Protein AF-A0ABD2QFJ6-F1 (afdb_monomer)

Nearest PDB structures (foldseek):
  8glv-assembly1_Ez  TM=9.233E-01  e=1.049E-02  Chlamydomonas reinhardtii
  4k17-assembly2_B  TM=8.577E-01  e=4.991E-02  Mus musculus
  4z79-assembly1_A  TM=8.338E-01  e=1.020E-01  Homo sapiens
  4k17-assembly1_A  TM=8.382E-01  e=1.507E-01  Mus musculus
  1pgv-assembly1_A  TM=7.318E-01  e=1.608E-01  Caenorhabditis elegans

InterPro domains:
  IPR001611 Leucine-rich repeat [PF13516] (25-44)
  IPR001611 Leucine-rich repeat [PF13516] (53-72)
  IPR026212 Centrosomal protein of 78kDa [PR02062] (8-26)
  IPR026212 Centrosomal protein of 78kDa [PR02062] (46-65)
  IPR032675 Leucine-rich repeat domain superfamily [G3DSA:3.80.10.10] (5-104)

pLDDT: mean 82.99, std 17.37, range [45.53, 98.25]

Solvent-accessible surface area (backbone atoms only — not comparable to full-atom values): 5970 Å² total; per-residue (Å²): 144,70,75,72,64,59,60,55,64,42,59,77,69,84,44,81,72,64,55,85,79,52,95,57,67,43,67,48,78,50,56,67,36,49,88,42,25,42,68,48,47,46,56,50,45,65,59,43,62,80,45,73,45,42,29,32,43,34,40,28,34,15,58,34,33,49,70,33,55,52,48,51,48,25,42,55,66,19,58,56,94,87,57,81,86,46,85,27,38,85,40,61,76,42,77,39,61,56,75,21,88,55,46,130

Structure (mmCIF, N/CA/C/O backbone):
data_AF-A0ABD2QFJ6-F1
#
_entry.id   AF-A0ABD2QFJ6-F1
#
loop_
_atom_site.group_PDB
_atom_site.id
_atom_site.type_symbol
_atom_site.label_atom_id
_atom_site.label_alt_id
_atom_site.label_comp_id
_atom_site.label_asym_id
_atom_site.label_entity_id
_atom_site.label_seq_id
_atom_site.pdbx_PDB_ins_code
_atom_site.Cartn_x
_atom_site.Cartn_y
_atom_site.Cartn_z
_atom_site.occupancy
_atom_site.B_iso_or_equiv
_atom_site.auth_seq_id
_atom_site.auth_comp_id
_atom_site.auth_asym_id
_atom_site.auth_atom_id
_atom_site.pdbx_PDB_model_num
ATOM 1 N N . MET A 1 1 ? 25.363 -7.572 -7.843 1.00 45.53 1 MET A N 1
ATOM 2 C CA . MET A 1 1 ? 25.101 -6.134 -7.619 1.00 45.53 1 MET A CA 1
ATOM 3 C C . MET A 1 1 ? 25.256 -5.412 -8.957 1.00 45.53 1 MET A C 1
ATOM 5 O O . MET A 1 1 ? 26.351 -5.017 -9.314 1.00 45.53 1 MET A O 1
ATOM 9 N N . GLN A 1 2 ? 24.194 -5.384 -9.769 1.00 50.12 2 GLN A N 1
ATOM 10 C CA . GLN A 1 2 ? 24.234 -4.880 -11.158 1.00 50.12 2 GLN A CA 1
ATOM 11 C C . GLN A 1 2 ? 22.892 -4.249 -11.590 1.00 50.12 2 GLN A C 1
ATOM 13 O O . GLN A 1 2 ? 22.624 -4.087 -12.771 1.00 50.12 2 GLN A O 1
ATOM 18 N N . ARG A 1 3 ? 22.009 -3.927 -10.633 1.00 51.75 3 ARG A N 1
ATOM 19 C CA . ARG A 1 3 ? 20.608 -3.552 -10.909 1.00 51.75 3 ARG A CA 1
ATOM 20 C C . ARG A 1 3 ? 20.402 -2.053 -11.122 1.00 51.75 3 ARG A C 1
ATOM 22 O O . ARG A 1 3 ? 19.533 -1.667 -11.889 1.00 51.75 3 ARG A O 1
ATOM 29 N N . HIS A 1 4 ? 21.251 -1.220 -10.521 1.00 48.56 4 HIS A N 1
ATOM 30 C CA . HIS A 1 4 ? 21.259 0.216 -10.801 1.00 48.56 4 HIS A CA 1
ATOM 31 C C . HIS A 1 4 ? 21.791 0.532 -12.202 1.00 48.56 4 HIS A C 1
ATOM 33 O O . HIS A 1 4 ? 21.447 1.576 -12.748 1.00 48.56 4 HIS A O 1
ATOM 39 N N . ASN A 1 5 ? 22.591 -0.367 -12.803 1.00 48.34 5 ASN A N 1
ATOM 40 C CA . ASN A 1 5 ? 23.344 -0.019 -14.002 1.00 48.34 5 ASN A CA 1
ATOM 41 C C . ASN A 1 5 ? 22.544 0.004 -15.318 1.00 48.34 5 ASN A C 1
ATOM 43 O O . ASN A 1 5 ? 22.946 0.650 -16.278 1.00 48.34 5 ASN A O 1
ATOM 47 N N . SER A 1 6 ? 21.403 -0.675 -15.382 1.00 52.31 6 SER A N 1
ATOM 48 C CA . SER A 1 6 ? 20.568 -0.681 -16.589 1.00 52.31 6 SER A CA 1
ATOM 49 C C . SER A 1 6 ? 19.621 0.520 -16.651 1.00 52.31 6 SER A C 1
ATOM 51 O O . SER A 1 6 ? 19.373 1.050 -17.727 1.00 52.31 6 SER A O 1
ATOM 53 N N . ALA A 1 7 ? 19.139 1.003 -15.501 1.00 51.91 7 ALA A N 1
ATOM 54 C CA . ALA A 1 7 ? 18.199 2.123 -15.445 1.00 51.91 7 ALA A CA 1
ATOM 55 C C . ALA A 1 7 ? 18.838 3.479 -15.815 1.00 51.91 7 ALA A C 1
ATOM 57 O O . ALA A 1 7 ? 18.166 4.340 -16.389 1.00 51.91 7 ALA A O 1
ATOM 58 N N . TRP A 1 8 ? 20.136 3.684 -15.538 1.00 54.44 8 TRP A N 1
ATOM 59 C CA . TRP A 1 8 ? 20.819 4.931 -15.922 1.00 54.44 8 TRP A CA 1
ATOM 60 C C . TRP A 1 8 ? 21.103 5.017 -17.423 1.00 54.44 8 TRP A C 1
ATOM 62 O O . TRP A 1 8 ? 21.035 6.109 -17.986 1.00 54.44 8 TRP A O 1
ATOM 72 N N . ALA A 1 9 ? 21.366 3.885 -18.086 1.00 53.03 9 ALA A N 1
ATOM 73 C CA . ALA A 1 9 ? 21.627 3.856 -19.524 1.00 53.03 9 ALA A CA 1
ATOM 74 C C . ALA A 1 9 ? 20.390 4.273 -20.345 1.00 53.03 9 ALA A C 1
ATOM 76 O O . ALA A 1 9 ? 20.524 4.982 -21.345 1.00 53.03 9 ALA A O 1
ATOM 77 N N . ASP A 1 10 ? 19.189 3.907 -19.888 1.00 52.38 10 ASP A N 1
ATOM 78 C CA . ASP A 1 10 ? 17.929 4.275 -20.546 1.00 52.38 10 ASP A CA 1
ATOM 79 C C . ASP A 1 10 ? 17.501 5.730 -20.271 1.00 52.38 10 ASP A C 1
ATOM 81 O O . ASP A 1 10 ? 16.876 6.365 -21.124 1.00 52.38 10 ASP A O 1
ATOM 85 N N . SER A 1 11 ? 17.906 6.303 -19.131 1.00 54.94 11 SER A N 1
ATOM 86 C CA . SER A 1 11 ? 17.564 7.681 -18.736 1.00 54.94 11 SER A CA 1
ATOM 87 C C . SER A 1 11 ? 18.330 8.759 -19.529 1.00 54.94 11 SER A C 1
ATOM 89 O O . SER A 1 11 ? 17.862 9.888 -19.653 1.00 54.94 11 SER A O 1
ATOM 91 N N . LEU A 1 12 ? 19.484 8.419 -20.123 1.00 52.28 12 LEU A N 1
ATOM 92 C CA . LEU A 1 12 ? 20.346 9.344 -20.883 1.00 52.28 12 LEU A CA 1
ATOM 93 C C . LEU A 1 12 ? 19.843 9.672 -22.304 1.00 52.28 12 LEU A C 1
ATOM 95 O O . LEU A 1 12 ? 20.430 10.517 -22.976 1.00 52.28 12 LEU A O 1
ATOM 99 N N . ARG A 1 13 ? 18.776 9.020 -22.794 1.00 57.16 13 ARG A N 1
ATOM 100 C CA . ARG A 1 13 ? 18.298 9.152 -24.191 1.00 57.16 13 ARG A CA 1
ATOM 101 C C . ARG A 1 13 ? 16.902 9.759 -24.349 1.00 57.16 13 ARG A C 1
ATOM 103 O O . ARG A 1 13 ? 16.286 9.554 -25.393 1.00 57.16 13 ARG A O 1
ATOM 110 N N . TYR A 1 14 ? 16.382 10.467 -23.345 1.00 50.59 14 TYR A N 1
ATOM 111 C CA . TYR A 1 14 ? 15.008 11.006 -23.366 1.00 50.59 14 TYR A CA 1
ATOM 112 C C . TYR A 1 14 ? 13.923 9.944 -23.644 1.00 50.59 14 TYR A C 1
ATOM 114 O O . TYR A 1 14 ? 12.817 10.271 -24.074 1.00 50.59 14 TYR A O 1
ATOM 122 N N . ARG A 1 15 ? 14.214 8.657 -23.417 1.00 54.47 15 ARG A N 1
ATOM 123 C CA . ARG A 1 15 ? 13.223 7.586 -23.545 1.00 54.47 15 ARG A CA 1
ATOM 124 C C . ARG A 1 15 ? 12.575 7.377 -22.188 1.00 54.47 15 ARG A C 1
ATOM 126 O O . ARG A 1 15 ? 13.267 7.306 -21.177 1.00 54.47 15 ARG A O 1
ATOM 133 N N . LYS A 1 16 ? 11.244 7.261 -22.165 1.00 55.53 16 LYS A N 1
ATOM 134 C CA . LYS A 1 16 ? 10.558 6.714 -2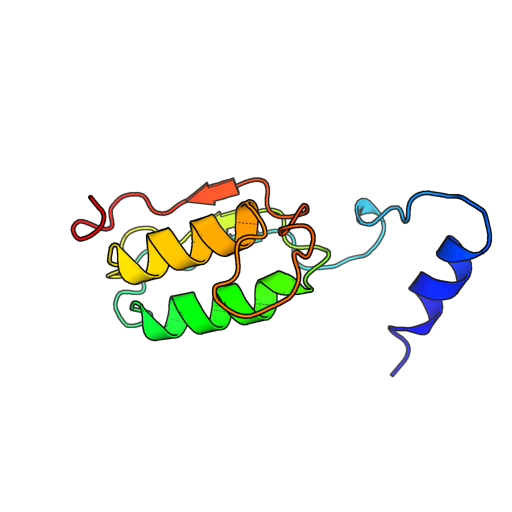0.991 1.00 55.53 16 LYS A CA 1
ATOM 135 C C . LY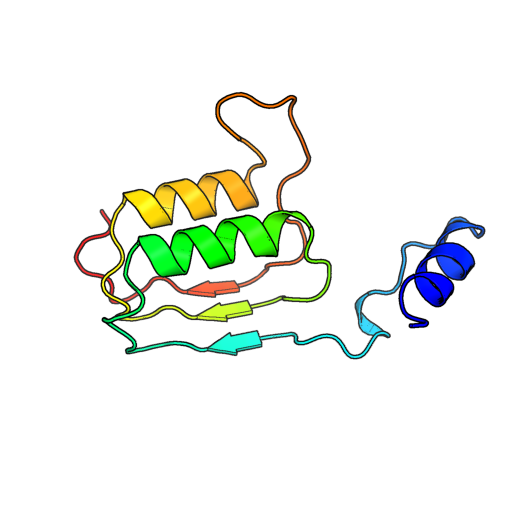S A 1 16 ? 11.153 5.324 -20.736 1.00 55.53 16 LYS A C 1
ATOM 137 O O . LYS A 1 16 ? 11.152 4.531 -21.680 1.00 55.53 16 LYS A O 1
ATOM 142 N N . PRO A 1 17 ? 11.675 5.028 -19.534 1.00 54.84 17 PRO A N 1
ATOM 143 C CA . PRO A 1 17 ? 12.155 3.690 -19.231 1.00 54.84 17 PRO A CA 1
ATOM 144 C C . PRO A 1 17 ? 11.025 2.693 -19.504 1.00 54.84 17 PRO A C 1
ATOM 146 O O . PRO A 1 17 ? 9.922 2.823 -18.971 1.00 54.84 17 PRO A O 1
ATOM 149 N N . GLU A 1 18 ? 11.279 1.724 -20.385 1.00 57.34 18 GLU A N 1
ATOM 150 C CA . GLU A 1 18 ? 10.340 0.645 -20.693 1.00 57.34 18 GLU A CA 1
ATOM 151 C C . GLU A 1 18 ? 10.359 -0.345 -19.523 1.00 57.34 18 GLU A C 1
ATOM 153 O O . GLU A 1 18 ? 11.001 -1.395 -19.565 1.00 57.34 18 GLU A O 1
ATOM 158 N N . LEU A 1 19 ? 9.660 0.007 -18.440 1.00 60.34 19 LEU A N 1
ATOM 159 C CA . LEU A 1 19 ? 9.540 -0.815 -17.228 1.00 60.34 19 LEU A CA 1
ATOM 160 C C . LEU A 1 19 ? 8.970 -2.213 -17.533 1.00 60.34 19 LEU A C 1
ATOM 162 O O . LEU A 1 19 ? 9.242 -3.174 -16.814 1.00 60.34 19 LEU A O 1
ATOM 166 N N . ASP A 1 20 ? 8.251 -2.353 -18.650 1.00 59.19 20 ASP A N 1
ATOM 167 C CA . ASP A 1 20 ? 7.711 -3.627 -19.115 1.00 59.19 20 ASP A CA 1
ATOM 168 C C . ASP A 1 20 ? 8.767 -4.581 -19.691 1.00 59.19 20 ASP A C 1
ATOM 170 O O . ASP A 1 20 ? 8.547 -5.792 -19.675 1.00 59.19 20 ASP A O 1
ATOM 174 N N . ARG A 1 21 ? 9.941 -4.087 -20.110 1.00 58.38 21 ARG A N 1
ATOM 175 C CA . ARG A 1 21 ? 11.047 -4.932 -20.598 1.00 58.38 21 ARG A CA 1
ATOM 176 C C . ARG A 1 21 ? 11.882 -5.573 -19.493 1.00 58.38 21 ARG A C 1
ATOM 178 O O . ARG A 1 21 ? 12.641 -6.498 -19.771 1.00 58.38 21 ARG A O 1
ATOM 185 N N . SER A 1 22 ? 11.767 -5.108 -18.249 1.00 59.88 22 SER A N 1
ATOM 186 C CA . SER A 1 22 ? 12.527 -5.650 -17.116 1.00 59.88 22 SER A CA 1
ATOM 187 C C . SER A 1 22 ? 11.696 -6.662 -16.313 1.00 59.88 22 SER A C 1
ATOM 189 O O . SER A 1 22 ? 10.538 -6.420 -15.973 1.00 59.88 22 SER A O 1
ATOM 191 N N . GLY A 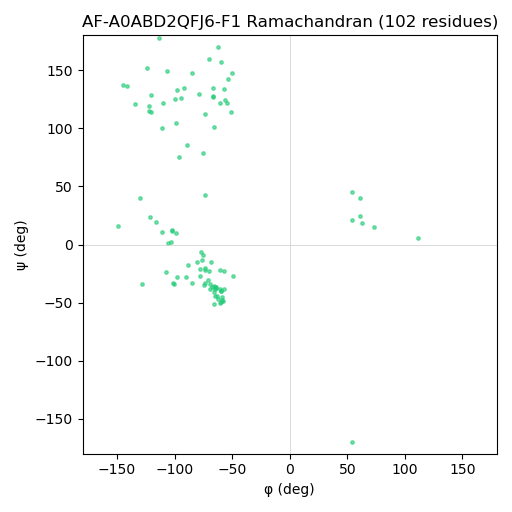1 23 ? 12.284 -7.823 -16.001 1.00 65.94 23 GLY A N 1
ATOM 192 C CA . GLY A 1 23 ? 11.637 -8.985 -15.365 1.00 65.94 23 GLY A CA 1
ATOM 193 C C . GLY A 1 23 ? 11.306 -8.849 -13.869 1.00 65.94 23 GLY A C 1
ATOM 194 O O . GLY A 1 23 ? 11.573 -9.769 -13.103 1.00 65.94 23 GLY A O 1
ATOM 195 N N . GLY A 1 24 ? 10.779 -7.704 -13.428 1.00 73.06 24 GLY A N 1
ATOM 196 C CA . GLY A 1 24 ? 10.251 -7.518 -12.070 1.00 73.06 24 GLY A CA 1
ATOM 197 C C . GLY A 1 24 ? 8.940 -8.275 -11.803 1.00 73.06 24 GLY A C 1
ATOM 198 O O . GLY A 1 24 ? 8.204 -8.628 -12.728 1.00 73.06 24 GLY A O 1
ATOM 199 N N . LEU A 1 25 ? 8.616 -8.501 -10.530 1.00 87.31 25 LEU A N 1
ATOM 200 C CA . LEU A 1 25 ? 7.354 -9.128 -10.139 1.00 87.31 25 LEU A CA 1
ATOM 201 C C . LEU A 1 25 ? 6.180 -8.199 -10.488 1.00 87.31 25 LEU A C 1
ATOM 203 O O . LEU A 1 25 ? 6.195 -7.026 -10.137 1.00 87.31 25 LEU A O 1
ATOM 207 N N . ARG A 1 26 ? 5.174 -8.708 -11.210 1.00 91.12 26 ARG A N 1
ATOM 208 C CA . ARG A 1 26 ? 4.037 -7.898 -11.694 1.00 91.12 26 ARG A CA 1
ATOM 209 C C . ARG A 1 26 ? 2.795 -8.006 -10.821 1.00 91.12 26 ARG A C 1
ATOM 211 O O . ARG A 1 26 ? 1.993 -7.077 -10.792 1.00 91.12 26 ARG A O 1
ATOM 218 N N . ARG A 1 27 ? 2.625 -9.132 -10.130 1.00 95.00 27 ARG A N 1
ATOM 219 C CA . ARG A 1 27 ? 1.462 -9.401 -9.288 1.00 95.00 27 ARG A CA 1
ATOM 220 C C . ARG A 1 27 ? 1.873 -10.131 -8.023 1.00 95.00 27 ARG A C 1
ATOM 222 O O . ARG A 1 27 ? 2.643 -11.086 -8.091 1.00 95.00 27 ARG A O 1
ATOM 229 N N . ILE A 1 28 ? 1.311 -9.699 -6.904 1.00 96.19 28 ILE A N 1
ATOM 230 C CA . ILE A 1 28 ? 1.383 -10.384 -5.618 1.00 96.19 28 ILE A CA 1
ATOM 231 C C . ILE A 1 28 ? -0.050 -10.693 -5.185 1.00 96.19 28 ILE A C 1
ATOM 233 O O . ILE A 1 28 ? -0.897 -9.803 -5.152 1.00 96.19 28 ILE A O 1
ATOM 237 N N . THR A 1 29 ? -0.314 -11.949 -4.837 1.00 97.69 29 THR A N 1
ATOM 238 C CA . THR A 1 29 ? -1.604 -12.387 -4.297 1.00 97.69 29 THR A CA 1
ATOM 239 C C . THR A 1 29 ? -1.364 -12.973 -2.914 1.00 97.69 29 THR A C 1
ATOM 241 O O . THR A 1 29 ? -0.712 -14.006 -2.785 1.00 97.69 29 THR A O 1
ATOM 244 N N . LEU A 1 30 ? -1.894 -12.315 -1.883 1.00 97.44 30 LEU A N 1
ATOM 245 C CA . LEU A 1 30 ? -1.791 -12.742 -0.484 1.00 97.44 30 LEU A CA 1
ATOM 246 C C . LEU A 1 30 ? -3.175 -12.948 0.140 1.00 97.44 30 LEU A C 1
ATOM 248 O O . LEU A 1 30 ? -3.306 -12.889 1.358 1.00 97.44 30 LEU A O 1
ATOM 252 N N . ASN A 1 31 ? -4.199 -13.203 -0.675 1.00 97.69 31 ASN A N 1
ATOM 253 C CA . ASN A 1 31 ? -5.563 -13.443 -0.211 1.00 97.69 31 ASN A CA 1
ATOM 254 C C . ASN A 1 31 ? -5.625 -14.497 0.909 1.00 97.69 31 ASN A C 1
ATOM 256 O O . ASN A 1 31 ? -4.867 -15.465 0.916 1.00 97.69 31 ASN A O 1
ATOM 260 N N . HIS A 1 32 ? -6.586 -14.333 1.816 1.00 97.25 32 HIS A N 1
ATOM 261 C CA . HIS A 1 32 ? -6.853 -15.213 2.954 1.00 97.25 32 HIS A CA 1
ATOM 262 C C . HIS A 1 32 ? -5.711 -15.311 3.980 1.00 97.25 32 HIS A C 1
ATOM 264 O O . HIS A 1 32 ? -5.716 -16.209 4.822 1.00 97.25 32 HIS A O 1
ATOM 270 N N . ASN A 1 33 ? -4.778 -14.354 3.989 1.00 96.81 33 ASN A N 1
ATOM 271 C CA . ASN A 1 33 ? -3.731 -14.265 5.005 1.00 96.81 33 ASN A CA 1
ATOM 272 C C . ASN A 1 33 ? -4.120 -13.296 6.125 1.00 96.81 33 ASN A C 1
ATOM 274 O O . ASN A 1 33 ? -3.581 -12.201 6.235 1.00 96.81 33 ASN A O 1
ATOM 278 N N . ARG A 1 34 ? -5.029 -13.721 7.009 1.00 93.56 34 ARG A N 1
ATOM 279 C CA . ARG A 1 34 ? -5.515 -12.891 8.134 1.00 93.56 34 ARG A CA 1
ATOM 280 C C . ARG A 1 34 ? -4.432 -12.455 9.127 1.00 93.56 34 ARG A C 1
ATOM 282 O O . ARG A 1 34 ? -4.614 -11.479 9.831 1.00 93.56 34 ARG A O 1
ATOM 289 N N . LYS A 1 35 ? -3.299 -13.164 9.190 1.00 95.50 35 LYS A N 1
ATOM 290 C CA . LYS A 1 35 ? -2.158 -12.774 10.040 1.00 95.50 35 LYS A CA 1
ATOM 291 C C . LYS A 1 35 ? -1.354 -11.594 9.482 1.00 95.50 35 LYS A C 1
ATOM 293 O O . LYS A 1 35 ? -0.466 -11.117 10.176 1.00 95.50 35 LYS A O 1
ATOM 298 N N . LEU A 1 36 ? -1.621 -11.172 8.243 1.00 95.75 36 LEU A N 1
ATOM 299 C CA . LEU A 1 36 ? -0.979 -10.007 7.640 1.00 95.75 36 LEU A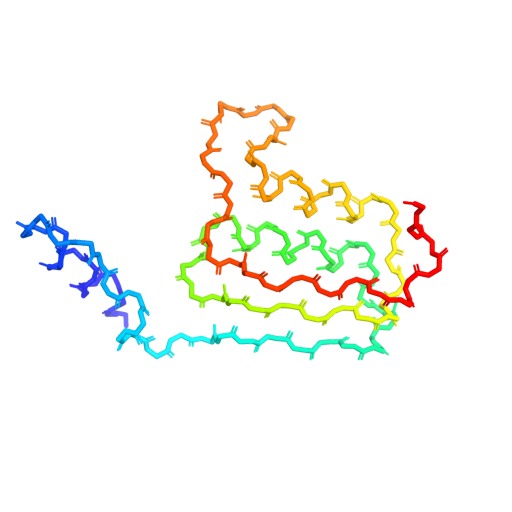 CA 1
ATOM 300 C C . LEU A 1 36 ? -1.391 -8.739 8.395 1.00 95.75 36 LEU A C 1
ATOM 302 O O . LEU A 1 36 ? -0.515 -8.005 8.852 1.00 95.75 36 LEU A O 1
ATOM 306 N N . GLY A 1 37 ? -2.706 -8.546 8.575 1.00 96.12 37 GLY A N 1
ATOM 307 C CA . GLY A 1 37 ? -3.282 -7.428 9.318 1.00 96.12 37 GLY A CA 1
ATOM 308 C C . GLY A 1 37 ? -2.809 -6.060 8.823 1.00 96.12 37 GLY A C 1
ATOM 309 O O . GLY A 1 37 ? -2.139 -5.930 7.795 1.00 96.12 37 GLY A O 1
ATOM 310 N N . ASP A 1 38 ? -3.132 -5.015 9.579 1.00 97.44 38 ASP A N 1
ATOM 311 C CA . ASP A 1 38 ? -2.774 -3.661 9.156 1.00 97.44 38 ASP A CA 1
ATOM 312 C C . ASP A 1 38 ? -1.262 -3.433 9.102 1.00 97.44 38 ASP A C 1
ATOM 314 O O . ASP A 1 38 ? -0.773 -2.777 8.187 1.00 97.44 38 ASP A O 1
ATOM 318 N N . GLU A 1 39 ? -0.513 -3.999 10.051 1.00 96.94 39 GLU A N 1
ATOM 319 C CA . GLU A 1 39 ? 0.939 -3.821 10.132 1.00 96.94 39 GLU A CA 1
ATOM 320 C C . GLU A 1 39 ? 1.642 -4.381 8.891 1.00 96.94 39 GLU A C 1
ATOM 322 O O . GLU A 1 39 ? 2.447 -3.690 8.269 1.00 96.94 39 GLU A O 1
ATOM 327 N N . GLY A 1 40 ? 1.288 -5.594 8.454 1.00 96.44 40 GLY A N 1
ATOM 328 C CA . GLY A 1 40 ? 1.847 -6.165 7.230 1.00 96.44 40 GLY A CA 1
ATOM 329 C C . GLY A 1 40 ? 1.469 -5.362 5.983 1.00 96.44 40 GLY A C 1
ATOM 330 O O . GLY A 1 40 ? 2.296 -5.189 5.089 1.00 96.44 40 GLY A O 1
ATOM 331 N N . ALA A 1 41 ? 0.250 -4.820 5.929 1.00 96.94 41 ALA A N 1
ATOM 332 C CA . ALA A 1 41 ? -0.164 -3.948 4.835 1.00 96.94 41 ALA A CA 1
ATOM 333 C C . ALA A 1 41 ? 0.590 -2.609 4.824 1.00 96.94 41 ALA A C 1
ATOM 335 O O . ALA A 1 41 ? 0.935 -2.130 3.749 1.00 96.94 41 ALA A O 1
ATOM 336 N N . LEU A 1 42 ? 0.896 -2.027 5.985 1.00 96.50 42 LEU A N 1
ATOM 337 C CA . LEU A 1 42 ? 1.696 -0.802 6.079 1.00 96.50 42 LEU A CA 1
ATOM 338 C C . LEU A 1 42 ? 3.133 -1.023 5.598 1.00 96.50 42 LEU A C 1
ATOM 340 O O . LEU A 1 42 ? 3.637 -0.217 4.822 1.00 96.50 42 LEU A O 1
ATOM 344 N N . PHE A 1 43 ? 3.748 -2.158 5.940 1.00 96.00 43 PHE A N 1
ATOM 345 C CA . PHE A 1 43 ? 5.046 -2.531 5.368 1.00 96.00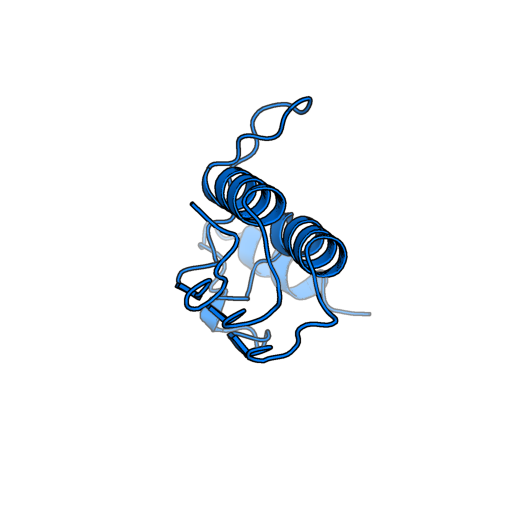 43 PHE A CA 1
ATOM 346 C C . PHE A 1 43 ? 4.999 -2.652 3.841 1.00 96.00 43 PHE A C 1
ATOM 348 O O . PHE A 1 43 ? 5.931 -2.228 3.160 1.00 96.00 43 PHE A O 1
ATOM 355 N N . LEU A 1 44 ? 3.922 -3.221 3.285 1.00 95.94 44 LEU A N 1
ATOM 356 C CA . LEU A 1 44 ? 3.741 -3.268 1.832 1.00 95.94 44 LEU A CA 1
ATOM 357 C C . LEU A 1 44 ? 3.621 -1.860 1.246 1.00 95.94 44 LEU A C 1
ATOM 359 O O . LEU A 1 44 ? 4.249 -1.580 0.232 1.00 95.94 44 LEU A O 1
ATOM 363 N N . VAL A 1 45 ? 2.851 -0.977 1.880 1.00 94.88 45 VAL A N 1
ATOM 364 C CA . VAL A 1 45 ? 2.697 0.416 1.447 1.00 94.88 45 VAL A CA 1
ATOM 365 C C . VAL A 1 45 ? 4.049 1.132 1.393 1.00 94.88 45 VAL A C 1
ATOM 367 O O . VAL A 1 45 ? 4.373 1.705 0.354 1.00 94.88 45 VAL A O 1
ATOM 370 N N . ASP A 1 46 ? 4.861 1.032 2.446 1.00 92.50 46 ASP A N 1
ATOM 371 C CA . ASP A 1 46 ? 6.187 1.659 2.497 1.00 92.50 46 ASP A CA 1
ATOM 372 C C . ASP A 1 46 ? 7.110 1.146 1.380 1.00 92.50 46 ASP A C 1
ATOM 374 O O . ASP A 1 46 ? 7.814 1.925 0.739 1.00 92.50 46 ASP A O 1
ATOM 378 N N . MET A 1 47 ? 7.074 -0.159 1.087 1.00 90.94 47 MET A N 1
ATOM 379 C CA . MET A 1 47 ? 7.865 -0.756 0.001 1.00 90.94 47 MET A CA 1
ATOM 380 C C . MET A 1 47 ? 7.386 -0.323 -1.387 1.00 90.94 47 MET A C 1
ATOM 382 O O . MET A 1 47 ? 8.188 -0.188 -2.311 1.00 90.94 47 MET A O 1
ATOM 386 N N . LEU A 1 48 ? 6.079 -0.113 -1.551 1.00 92.69 48 LEU A N 1
ATOM 387 C CA . LEU A 1 48 ? 5.490 0.265 -2.831 1.00 92.69 48 LEU A CA 1
ATOM 388 C C . LEU A 1 48 ? 5.731 1.728 -3.190 1.00 92.69 48 LEU A C 1
ATOM 390 O O . LEU A 1 48 ? 5.525 2.096 -4.343 1.00 92.69 48 LEU A O 1
ATOM 394 N N . TRP A 1 49 ? 6.183 2.562 -2.257 1.00 88.94 49 TRP A N 1
ATOM 395 C CA . TRP A 1 49 ? 6.411 3.980 -2.531 1.00 88.94 49 TRP A CA 1
ATOM 396 C C . TRP A 1 49 ? 7.447 4.216 -3.636 1.00 88.94 49 TRP A C 1
ATOM 398 O O . TRP A 1 49 ? 7.259 5.083 -4.487 1.00 88.94 49 TRP A O 1
ATOM 408 N N . ASP A 1 50 ? 8.505 3.402 -3.657 1.00 84.56 50 ASP A N 1
ATOM 409 C CA . ASP A 1 50 ? 9.586 3.479 -4.643 1.00 84.56 50 ASP A CA 1
ATOM 410 C C . ASP A 1 50 ? 9.586 2.272 -5.618 1.00 84.56 50 ASP A C 1
ATOM 412 O O . ASP A 1 50 ? 10.532 2.090 -6.390 1.00 84.56 50 ASP A O 1
ATOM 416 N N . ASP A 1 51 ? 8.532 1.439 -5.619 1.00 88.12 51 ASP A N 1
ATOM 417 C CA . ASP A 1 51 ? 8.432 0.283 -6.519 1.00 88.12 51 ASP A CA 1
ATOM 418 C C . ASP A 1 51 ? 8.017 0.678 -7.948 1.00 88.12 51 ASP A C 1
ATOM 420 O O . ASP A 1 51 ? 7.015 1.356 -8.196 1.00 88.12 51 ASP A O 1
ATOM 424 N N . LEU A 1 52 ? 8.789 0.189 -8.921 1.00 85.94 52 LEU A N 1
ATOM 425 C CA . LEU A 1 52 ? 8.633 0.535 -10.332 1.00 85.94 52 LEU A CA 1
ATOM 426 C C . LEU A 1 52 ? 8.009 -0.584 -11.185 1.00 85.94 52 LEU A C 1
ATOM 428 O O . LEU A 1 52 ? 7.859 -0.409 -12.397 1.00 85.94 52 LEU A O 1
ATOM 432 N N . TRP A 1 53 ? 7.649 -1.734 -10.607 1.00 87.06 53 TRP A N 1
ATOM 433 C CA . TRP A 1 53 ? 7.334 -2.935 -11.396 1.00 87.06 53 TRP A CA 1
ATOM 434 C C . TRP A 1 53 ? 6.001 -3.592 -11.059 1.00 87.06 53 TRP A C 1
ATOM 436 O O . TRP A 1 53 ? 5.360 -4.127 -11.970 1.00 87.06 53 TRP A O 1
ATOM 446 N N . LEU A 1 54 ? 5.569 -3.565 -9.802 1.00 92.62 54 LEU A N 1
ATOM 447 C CA . LEU A 1 54 ? 4.338 -4.200 -9.373 1.00 92.62 54 LEU A CA 1
ATOM 448 C C . LEU A 1 54 ? 3.141 -3.484 -9.996 1.00 92.62 54 LEU A C 1
ATOM 450 O O . LEU A 1 54 ? 2.984 -2.272 -9.901 1.00 92.62 54 LEU A O 1
ATOM 454 N N . LYS A 1 55 ? 2.281 -4.263 -10.650 1.00 93.25 55 LYS A N 1
ATOM 455 C CA . LYS A 1 55 ? 1.063 -3.780 -11.307 1.00 93.25 55 LYS A CA 1
ATOM 456 C C . LYS A 1 55 ? -0.192 -4.176 -10.552 1.00 93.25 55 LYS A C 1
ATOM 458 O O . LYS A 1 55 ? -1.223 -3.532 -10.724 1.00 93.25 55 LYS A O 1
ATOM 463 N N . ALA A 1 56 ? -0.129 -5.236 -9.751 1.00 96.50 56 ALA A N 1
ATOM 464 C CA . ALA A 1 56 ? -1.284 -5.755 -9.046 1.00 96.50 56 ALA A CA 1
ATOM 465 C C . ALA A 1 56 ? -0.953 -6.312 -7.658 1.00 96.50 56 ALA A C 1
ATOM 467 O O . ALA A 1 56 ? 0.007 -7.069 -7.497 1.00 96.50 56 ALA A O 1
ATOM 468 N N . LEU A 1 57 ? -1.804 -5.997 -6.687 1.00 97.88 57 LEU A N 1
ATOM 469 C CA . LEU A 1 57 ? -1.737 -6.507 -5.324 1.00 97.88 57 LEU A CA 1
ATOM 470 C C . LEU A 1 57 ? -3.127 -6.954 -4.860 1.00 97.88 57 LEU A C 1
ATOM 472 O O . LEU A 1 57 ? -4.053 -6.144 -4.803 1.00 97.88 57 LEU A O 1
ATOM 476 N N . ASP A 1 58 ? -3.259 -8.231 -4.500 1.00 98.25 58 ASP A N 1
ATOM 477 C CA . ASP A 1 58 ? -4.500 -8.786 -3.953 1.00 98.25 58 ASP A CA 1
ATOM 478 C C . ASP A 1 58 ? -4.350 -9.128 -2.471 1.00 98.25 58 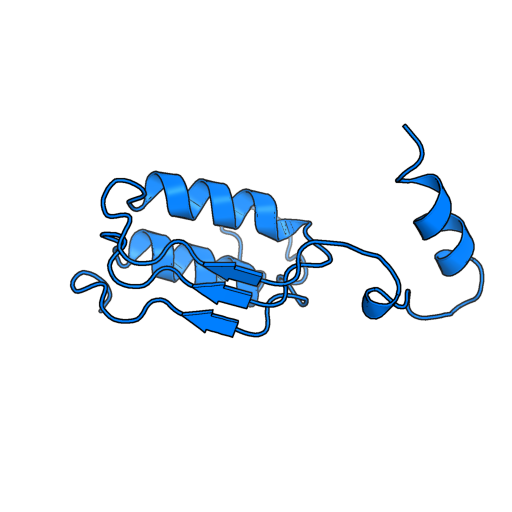ASP A C 1
ATOM 480 O O . ASP A 1 58 ? -3.506 -9.949 -2.097 1.00 98.25 58 ASP A O 1
ATOM 484 N N . LEU A 1 59 ? -5.198 -8.520 -1.642 1.00 98.00 59 LEU A N 1
ATOM 485 C CA . LEU A 1 59 ? -5.228 -8.661 -0.185 1.00 98.00 59 LEU A CA 1
ATOM 486 C C . LEU A 1 59 ? -6.644 -8.979 0.315 1.00 98.00 59 LEU A C 1
ATOM 488 O O . LEU A 1 59 ? -7.097 -8.450 1.333 1.00 98.00 59 LEU A O 1
ATOM 492 N N . GLN A 1 60 ? -7.377 -9.827 -0.405 1.00 97.75 60 GLN A N 1
ATOM 493 C CA . GLN A 1 60 ? -8.729 -10.189 -0.002 1.00 97.75 60 GLN A CA 1
ATOM 494 C C . GLN A 1 60 ? -8.724 -11.000 1.293 1.00 97.75 60 GLN A C 1
ATOM 496 O O . GLN A 1 60 ? -7.986 -11.975 1.408 1.00 97.75 60 GLN A O 1
ATOM 501 N N . SER A 1 61 ? -9.606 -10.670 2.239 1.00 96.69 61 SER A N 1
ATOM 502 C CA . SER A 1 61 ? -9.725 -11.394 3.518 1.00 96.69 61 SER A CA 1
ATOM 503 C C . SER A 1 61 ? -8.404 -11.508 4.300 1.00 96.69 61 SER A C 1
ATOM 505 O O . SER A 1 61 ? -8.081 -12.578 4.824 1.00 96.69 61 SER A O 1
ATOM 507 N N . CYS A 1 62 ? -7.665 -10.402 4.393 1.00 97.81 62 CYS A N 1
ATOM 508 C CA . CYS A 1 62 ? -6.389 -10.281 5.107 1.00 97.81 62 CYS A CA 1
ATOM 509 C C . CYS A 1 62 ? -6.500 -9.590 6.479 1.00 97.81 62 CYS A C 1
ATOM 511 O O . CYS A 1 62 ? -5.475 -9.285 7.079 1.00 97.81 62 CYS A O 1
ATOM 513 N N . ASP A 1 63 ? -7.728 -9.399 6.977 1.00 96.75 63 ASP A N 1
ATOM 514 C CA . ASP A 1 63 ? -8.039 -8.723 8.250 1.00 96.75 63 ASP A CA 1
ATOM 515 C C . ASP A 1 63 ? -7.569 -7.258 8.291 1.00 96.75 63 ASP A C 1
ATOM 517 O O . ASP A 1 63 ? -7.040 -6.772 9.285 1.00 96.75 63 ASP A O 1
ATOM 521 N N . LEU A 1 64 ? -7.742 -6.565 7.161 1.00 97.81 64 LEU A N 1
ATOM 522 C CA . LEU A 1 64 ? -7.394 -5.152 7.014 1.00 97.81 64 LEU A CA 1
ATOM 523 C C . LEU A 1 64 ? -8.520 -4.242 7.502 1.00 97.81 64 LEU A C 1
ATOM 525 O O . LEU A 1 64 ? -9.700 -4.560 7.321 1.00 97.81 64 LEU A O 1
ATOM 529 N N . THR A 1 65 ? -8.145 -3.085 8.037 1.00 97.50 65 THR A N 1
ATOM 530 C CA . THR A 1 65 ? -9.058 -2.026 8.476 1.00 97.50 65 THR A CA 1
ATOM 531 C C . THR A 1 65 ? -8.925 -0.755 7.631 1.00 97.50 65 THR A C 1
ATOM 533 O O . THR A 1 65 ? -8.058 -0.638 6.754 1.00 97.50 65 THR A O 1
ATOM 536 N N . ASP A 1 66 ? -9.753 0.250 7.931 1.00 97.31 66 ASP A N 1
ATOM 537 C CA . ASP A 1 66 ? -9.645 1.610 7.382 1.00 97.31 66 ASP A CA 1
ATOM 538 C C . ASP A 1 66 ? -8.237 2.213 7.484 1.00 97.31 66 ASP A C 1
ATOM 540 O O . ASP A 1 66 ? -7.872 3.075 6.680 1.00 97.31 66 ASP A O 1
ATOM 544 N N . ARG A 1 67 ? -7.429 1.788 8.466 1.00 96.00 67 ARG A N 1
ATOM 545 C CA . ARG A 1 67 ? -6.048 2.258 8.625 1.00 96.00 67 ARG A CA 1
ATOM 546 C C . ARG A 1 67 ? -5.213 1.911 7.394 1.00 96.00 67 ARG A C 1
ATOM 548 O O . ARG A 1 67 ? -4.576 2.797 6.823 1.00 96.00 67 ARG A O 1
ATOM 555 N N . SER A 1 68 ? -5.251 0.657 6.951 1.00 96.38 68 SER A N 1
ATOM 556 C CA . SER A 1 68 ? -4.542 0.226 5.744 1.00 96.38 68 SER A CA 1
ATOM 557 C C . SER A 1 68 ? -5.157 0.806 4.481 1.00 96.38 68 SER A C 1
ATOM 559 O O . SER A 1 68 ? -4.419 1.214 3.588 1.00 96.38 68 SER A O 1
ATOM 561 N N . ALA A 1 69 ? -6.488 0.913 4.411 1.00 96.31 69 ALA A N 1
ATOM 562 C CA . ALA A 1 69 ? -7.160 1.528 3.267 1.00 96.31 69 ALA A CA 1
ATOM 563 C C . ALA A 1 69 ? -6.703 2.982 3.052 1.00 96.31 69 ALA A C 1
ATOM 565 O O . ALA A 1 69 ? -6.345 3.364 1.938 1.00 96.31 69 ALA A O 1
ATOM 566 N N . LYS A 1 70 ? -6.620 3.776 4.128 1.00 95.50 70 LYS A N 1
ATOM 567 C CA . LYS A 1 70 ? -6.098 5.152 4.087 1.00 95.50 70 LYS A CA 1
ATOM 568 C C . LYS A 1 70 ? -4.624 5.202 3.694 1.00 95.50 70 LYS A C 1
ATOM 570 O O . LYS A 1 70 ? -4.235 6.093 2.948 1.00 95.50 70 LYS A O 1
ATOM 575 N N . ALA A 1 71 ? -3.811 4.252 4.151 1.00 94.88 71 ALA A N 1
ATOM 576 C CA . ALA A 1 71 ? -2.403 4.179 3.766 1.00 94.88 71 ALA A CA 1
ATOM 577 C C . ALA A 1 71 ? -2.227 3.883 2.265 1.00 94.88 71 ALA A C 1
ATOM 579 O O . ALA A 1 71 ? -1.456 4.565 1.591 1.00 94.88 71 ALA A O 1
ATOM 580 N N . PHE A 1 72 ? -2.994 2.936 1.714 1.00 95.69 72 PHE A N 1
ATOM 581 C CA . PHE A 1 72 ? -3.019 2.681 0.271 1.00 95.69 72 PHE A CA 1
ATOM 582 C C . PHE A 1 72 ? -3.571 3.867 -0.524 1.00 95.69 72 PHE A C 1
ATOM 584 O O . PHE A 1 72 ? -3.067 4.160 -1.605 1.00 95.69 72 PHE A O 1
ATOM 591 N N . LEU A 1 73 ? -4.571 4.581 -0.002 1.00 94.25 73 LEU A N 1
ATOM 5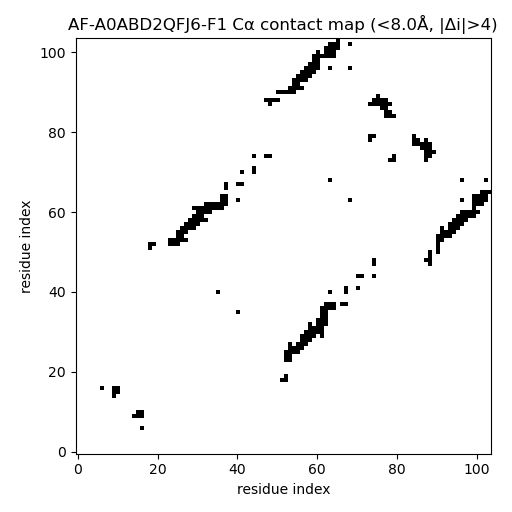92 C CA . LEU A 1 73 ? -5.050 5.806 -0.636 1.00 94.25 73 LEU A CA 1
ATOM 593 C C . LEU A 1 73 ? -3.921 6.837 -0.726 1.00 94.25 73 LEU A C 1
ATOM 595 O O . LEU A 1 73 ? -3.654 7.336 -1.814 1.00 94.25 73 LEU A O 1
ATOM 599 N N . SER A 1 74 ? -3.216 7.082 0.380 1.00 93.38 74 SER A N 1
ATOM 600 C CA . SER A 1 74 ? -2.057 7.976 0.422 1.00 93.38 74 SER A CA 1
ATOM 601 C C . SER A 1 74 ? -0.955 7.564 -0.559 1.00 93.38 74 SER A C 1
ATOM 603 O O . SER A 1 74 ? -0.349 8.437 -1.178 1.00 93.38 74 SER A O 1
ATOM 605 N N . LEU A 1 75 ? -0.708 6.256 -0.725 1.00 93.25 75 LEU A N 1
ATOM 606 C CA . LEU A 1 75 ? 0.231 5.704 -1.716 1.00 93.25 75 LEU A CA 1
ATOM 607 C C . LEU A 1 75 ? -0.151 6.101 -3.130 1.00 93.25 75 LEU A C 1
ATOM 609 O O . LEU A 1 75 ? 0.695 6.559 -3.892 1.00 93.25 75 LEU A O 1
ATOM 613 N N . LEU A 1 76 ? -1.422 5.934 -3.476 1.00 92.69 76 LEU A N 1
ATOM 614 C CA . LEU A 1 76 ? -1.915 6.181 -4.825 1.00 92.69 76 LEU A CA 1
ATOM 615 C C . LEU A 1 76 ? -2.023 7.680 -5.136 1.00 92.69 76 LEU A C 1
ATOM 617 O O . LEU A 1 76 ? -1.765 8.097 -6.262 1.00 92.69 76 LEU A O 1
ATOM 621 N N . THR A 1 77 ? -2.372 8.508 -4.149 1.00 91.44 77 THR A N 1
ATOM 622 C CA . THR A 1 77 ? -2.534 9.961 -4.323 1.00 91.44 77 THR A CA 1
ATOM 623 C C . THR A 1 77 ? -1.241 10.748 -4.111 1.00 91.44 77 THR A C 1
ATOM 625 O O . THR A 1 77 ? -1.166 11.908 -4.513 1.00 91.44 77 THR A O 1
ATOM 628 N N . GLY A 1 78 ? -0.227 10.155 -3.471 1.00 88.19 78 GLY A N 1
ATOM 629 C CA . GLY A 1 78 ? 0.992 10.856 -3.062 1.00 88.19 78 GLY A CA 1
ATOM 630 C C . GLY A 1 78 ? 0.793 11.789 -1.862 1.00 88.19 78 GLY A C 1
ATOM 631 O O . GLY A 1 78 ? 1.635 12.647 -1.591 1.00 88.19 78 GLY A O 1
ATOM 632 N N . THR A 1 79 ? -0.316 11.654 -1.126 1.00 82.06 79 THR A N 1
ATOM 633 C CA . THR A 1 79 ? -0.608 12.487 0.047 1.00 82.06 79 THR A CA 1
ATOM 634 C C . THR A 1 79 ? -0.029 11.848 1.304 1.00 82.06 79 THR A C 1
ATOM 636 O O . THR A 1 79 ? -0.716 11.115 2.009 1.00 82.06 79 THR A O 1
ATOM 639 N N . HIS A 1 80 ? 1.241 12.111 1.606 1.00 69.31 80 HIS A N 1
ATOM 640 C CA . HIS A 1 80 ? 1.838 11.666 2.865 1.00 69.31 80 HIS A CA 1
ATOM 641 C C . HIS A 1 80 ? 1.753 12.775 3.923 1.00 69.31 80 HIS A C 1
ATOM 643 O O . HIS A 1 80 ? 2.189 13.905 3.697 1.00 69.31 80 HIS A O 1
ATOM 649 N N . SER A 1 81 ? 1.185 12.468 5.090 1.00 58.16 81 SER A N 1
ATOM 650 C CA . SER A 1 81 ? 1.147 13.384 6.229 1.00 58.16 81 SER A CA 1
ATOM 651 C C . SER A 1 81 ? 2.569 13.640 6.743 1.00 58.16 81 SER A C 1
ATOM 653 O O . SER A 1 81 ? 3.123 12.804 7.451 1.00 58.16 81 SER A O 1
ATOM 655 N N . GLY A 1 82 ? 3.160 14.784 6.387 1.00 64.19 82 GLY A N 1
ATOM 656 C CA . GLY A 1 82 ? 4.432 15.254 6.955 1.00 64.19 82 GLY A CA 1
ATOM 657 C C . GLY A 1 82 ? 5.646 15.271 6.019 1.00 64.19 82 GLY A C 1
ATOM 658 O O . GLY A 1 82 ? 6.737 15.588 6.481 1.00 64.19 82 GLY A O 1
ATOM 659 N N . SER A 1 83 ? 5.492 14.981 4.722 1.00 62.69 83 SER A N 1
ATOM 660 C CA . SER A 1 83 ? 6.582 15.059 3.731 1.00 62.69 83 SER A CA 1
ATOM 661 C C . SER A 1 83 ? 6.195 15.981 2.564 1.00 62.69 83 SER A C 1
ATOM 663 O O . SER A 1 83 ? 5.000 16.110 2.284 1.00 62.69 83 SER A O 1
ATOM 665 N N . PRO A 1 84 ? 7.150 16.639 1.872 1.00 65.06 84 PRO A N 1
ATOM 666 C CA . PRO A 1 84 ? 6.843 17.387 0.655 1.00 65.06 84 PRO A CA 1
ATOM 667 C C . PRO A 1 84 ? 6.116 16.490 -0.351 1.00 65.06 84 PRO A C 1
ATOM 669 O O . PRO A 1 84 ? 6.426 15.304 -0.464 1.00 65.06 84 PRO A O 1
ATOM 672 N N . ALA A 1 85 ? 5.146 17.061 -1.067 1.00 68.44 85 ALA A N 1
ATOM 673 C CA . ALA A 1 85 ? 4.339 16.338 -2.043 1.00 68.44 85 ALA A CA 1
ATOM 674 C C . ALA A 1 85 ? 5.243 15.574 -3.027 1.00 68.44 85 ALA A C 1
ATOM 676 O O . ALA A 1 85 ? 5.990 16.178 -3.800 1.00 68.44 85 ALA A O 1
ATOM 677 N N . ARG A 1 86 ? 5.185 14.241 -2.979 1.00 76.62 86 ARG A N 1
ATOM 678 C CA . ARG A 1 86 ? 5.819 13.350 -3.956 1.00 76.62 86 ARG A CA 1
ATOM 679 C C . ARG A 1 86 ? 4.717 12.763 -4.838 1.00 76.62 86 ARG A C 1
ATOM 681 O O . ARG A 1 86 ? 3.594 12.597 -4.363 1.00 76.62 86 ARG A O 1
ATOM 688 N N . PRO A 1 87 ? 5.002 12.462 -6.114 1.00 80.12 87 PRO A N 1
ATOM 689 C CA . PRO A 1 87 ? 4.050 11.727 -6.933 1.00 80.12 87 PRO A CA 1
ATOM 690 C C . PRO A 1 87 ? 3.728 10.392 -6.250 1.00 80.12 87 PRO A C 1
ATOM 692 O O . PRO A 1 87 ? 4.638 9.713 -5.775 1.00 80.12 87 PRO A 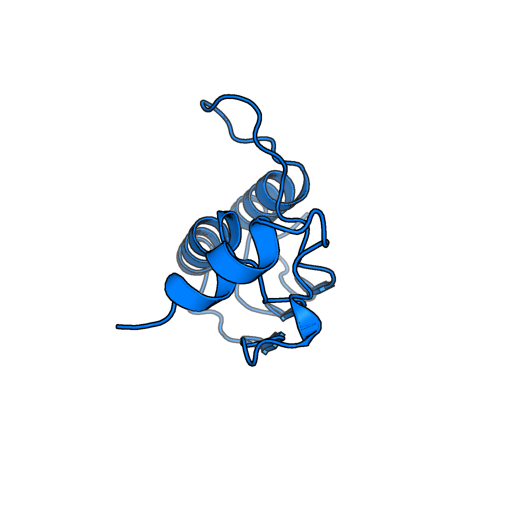O 1
ATOM 695 N N . GLY A 1 88 ? 2.441 10.046 -6.182 1.00 86.06 88 GLY A N 1
ATOM 696 C CA . GLY A 1 88 ? 2.006 8.733 -5.711 1.00 86.06 88 GLY A CA 1
ATOM 697 C C . GLY A 1 88 ? 2.522 7.608 -6.609 1.00 86.06 88 GLY A C 1
ATOM 698 O O . GLY A 1 88 ? 3.044 7.854 -7.701 1.00 86.06 88 GLY A O 1
ATOM 699 N N . ASN A 1 89 ? 2.362 6.365 -6.164 1.00 88.50 89 ASN A N 1
ATOM 700 C CA . ASN A 1 89 ? 2.726 5.202 -6.962 1.00 88.50 89 ASN A CA 1
ATOM 701 C C . ASN A 1 89 ? 1.914 5.189 -8.272 1.00 88.50 89 ASN A C 1
ATOM 703 O O . ASN A 1 89 ? 0.686 5.174 -8.265 1.00 88.50 89 ASN A O 1
ATOM 707 N N . GLN A 1 90 ? 2.625 5.194 -9.404 1.00 86.62 90 GLN A N 1
ATOM 708 C CA . GLN A 1 90 ? 2.035 5.204 -10.751 1.00 86.62 90 GLN A CA 1
ATOM 709 C C . GLN A 1 90 ? 2.076 3.831 -11.435 1.00 86.62 90 GLN A C 1
ATOM 711 O O . GLN A 1 90 ? 1.719 3.703 -12.608 1.00 86.62 90 GLN A O 1
ATOM 716 N N . THR A 1 91 ? 2.581 2.809 -10.748 1.00 90.19 91 THR A N 1
ATOM 717 C CA . THR A 1 91 ? 2.824 1.480 -11.312 1.00 90.19 91 THR A CA 1
ATOM 718 C C . THR A 1 91 ? 1.740 0.488 -10.926 1.00 90.19 91 THR A C 1
ATOM 720 O O . THR A 1 91 ? 1.380 -0.337 -11.766 1.00 90.19 91 THR A O 1
ATOM 723 N N . LEU A 1 92 ? 1.168 0.613 -9.729 1.00 93.19 92 LEU A N 1
ATOM 724 C CA . LEU A 1 92 ? 0.080 -0.205 -9.220 1.00 93.19 92 LEU A CA 1
ATOM 725 C C . LEU A 1 92 ? -1.235 0.167 -9.916 1.00 93.19 92 LEU A C 1
ATOM 727 O O . LEU A 1 92 ? -1.780 1.251 -9.735 1.00 93.19 92 LEU A O 1
ATOM 731 N N . ILE A 1 93 ? -1.750 -0.761 -10.717 1.00 93.81 93 ILE A N 1
ATOM 732 C CA . ILE A 1 93 ? -2.976 -0.596 -11.510 1.00 93.81 93 ILE A CA 1
ATOM 733 C C . ILE A 1 93 ? -4.155 -1.291 -10.824 1.00 93.81 93 ILE A C 1
ATOM 735 O O . ILE A 1 93 ? -5.291 -0.835 -10.912 1.00 93.81 93 ILE A O 1
ATOM 739 N N . VAL A 1 94 ? -3.895 -2.411 -10.145 1.00 96.50 94 VAL A N 1
ATOM 740 C CA . VAL A 1 94 ? -4.920 -3.210 -9.470 1.00 96.50 94 VAL A CA 1
ATOM 741 C C . VAL A 1 94 ? -4.580 -3.331 -7.992 1.00 96.50 94 VAL A C 1
ATOM 743 O O . VAL A 1 94 ? -3.563 -3.916 -7.630 1.00 96.50 94 VAL A O 1
ATOM 746 N N . LEU A 1 95 ? -5.468 -2.828 -7.142 1.00 97.38 95 LEU A N 1
ATOM 747 C CA . LEU A 1 95 ? -5.443 -3.062 -5.705 1.00 97.38 95 LEU A CA 1
ATOM 748 C C . LEU A 1 95 ? 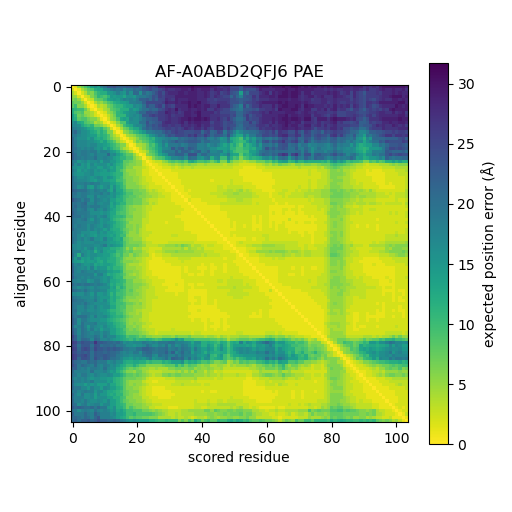-6.771 -3.701 -5.300 1.00 97.38 95 LEU A C 1
ATOM 750 O O . LEU A 1 95 ? -7.825 -3.083 -5.435 1.00 97.38 95 LEU A O 1
ATOM 754 N N . ASP A 1 96 ? -6.725 -4.942 -4.824 1.00 97.62 96 ASP A N 1
ATOM 755 C CA . ASP A 1 96 ? -7.919 -5.689 -4.434 1.00 97.62 96 ASP A CA 1
ATOM 756 C C . ASP A 1 96 ? -7.974 -5.887 -2.917 1.00 97.62 96 ASP A C 1
ATOM 758 O O . ASP A 1 96 ? -7.329 -6.777 -2.362 1.00 97.62 96 ASP A O 1
ATOM 762 N N . LEU A 1 97 ? -8.773 -5.049 -2.251 1.00 97.00 97 LEU A N 1
ATOM 763 C CA . LEU A 1 97 ? -9.020 -5.100 -0.806 1.00 97.00 97 LEU A CA 1
ATOM 764 C C . LEU A 1 97 ? -10.377 -5.733 -0.455 1.00 97.00 97 LEU A C 1
ATOM 766 O O . LEU A 1 97 ? -10.833 -5.618 0.685 1.00 97.00 97 LEU A O 1
ATOM 770 N N . ARG A 1 98 ? -11.061 -6.382 -1.409 1.00 96.56 98 ARG A N 1
ATOM 771 C CA . ARG A 1 98 ? -12.407 -6.934 -1.177 1.00 96.56 98 ARG A CA 1
ATOM 772 C C . ARG A 1 98 ? -12.402 -7.963 -0.048 1.00 96.56 98 ARG A C 1
ATOM 774 O O . ARG A 1 98 ? -11.401 -8.611 0.228 1.00 96.56 98 ARG A O 1
ATOM 781 N N . ARG A 1 99 ? -13.560 -8.184 0.578 1.00 95.56 99 ARG A N 1
ATOM 782 C CA . ARG A 1 99 ? -13.727 -9.179 1.658 1.00 95.56 99 ARG A CA 1
ATOM 783 C C . ARG A 1 99 ? -12.848 -8.920 2.895 1.00 95.56 99 ARG A C 1
ATOM 785 O O . ARG A 1 99 ? -12.568 -9.862 3.637 1.00 95.56 99 ARG A O 1
ATOM 792 N N . ASN A 1 100 ? -12.433 -7.673 3.119 1.00 95.75 100 ASN A N 1
ATOM 793 C CA . ASN A 1 100 ? -11.992 -7.179 4.420 1.00 95.75 100 ASN A CA 1
ATOM 794 C C . ASN A 1 100 ? -13.177 -6.438 5.045 1.00 95.75 100 ASN A C 1
ATOM 796 O O . ASN A 1 100 ? -13.536 -5.358 4.593 1.00 95.75 100 ASN A O 1
ATOM 800 N N . SER A 1 101 ? -13.837 -7.061 6.022 1.00 91.44 101 SER A N 1
ATOM 801 C CA . SER A 1 101 ? -15.081 -6.551 6.620 1.00 91.44 101 SER A CA 1
ATOM 802 C C . SER A 1 101 ? -14.899 -5.282 7.450 1.00 91.44 101 SER A C 1
ATOM 804 O O . SER A 1 101 ? -15.885 -4.639 7.784 1.00 91.44 101 SER A O 1
ATOM 806 N N . ASN A 1 102 ? -13.657 -4.954 7.802 1.00 93.31 102 ASN A N 1
ATOM 807 C CA . ASN A 1 102 ? -13.321 -3.847 8.693 1.00 93.31 102 ASN A CA 1
ATOM 808 C C . ASN A 1 102 ? -12.892 -2.585 7.915 1.00 93.31 102 ASN A C 1
ATOM 810 O O . ASN A 1 102 ? -12.378 -1.647 8.522 1.00 93.31 102 ASN A O 1
ATOM 814 N N . ILE A 1 103 ? -13.064 -2.583 6.586 1.00 93.06 103 ILE A N 1
ATOM 815 C CA . ILE A 1 103 ? -12.913 -1.410 5.717 1.00 93.06 103 ILE A CA 1
ATOM 816 C C . ILE A 1 103 ? -14.317 -0.866 5.424 1.00 93.06 103 ILE A C 1
ATOM 818 O O . ILE A 1 103 ? -15.172 -1.631 4.965 1.00 93.06 103 ILE A O 1
ATOM 822 N N . SER A 1 104 ? -14.539 0.420 5.702 1.00 84.44 104 SER A N 1
ATOM 823 C CA . SER A 1 104 ? -15.809 1.136 5.507 1.00 84.44 104 SER A CA 1
ATOM 824 C C . SER A 1 104 ? -15.895 1.921 4.201 1.00 84.44 104 SER A C 1
ATOM 826 O O . SER A 1 104 ? -14.843 2.326 3.654 1.00 84.44 104 SER A O 1
#

Organism: NCBI:txid1844966

Secondary structure (DSSP, 8-state):
--SHHHHHHHHTTTPPP-GGGS----EEE-TT-TTSHHHHHHHHHHHHTT-SS--EEE-TTS--BHHHHHHHHHHHHT--TTS---PPPSS--EEE-TT-TB--

Radius of gyration: 15.49 Å; Cα contacts (8 Å, |Δi|>4): 152; chains: 1; bounding box: 41×33×34 Å

Mean predicted aligned error: 9.25 Å

Foldseek 3Di:
DCVVPPVVVCVVPPDDPPLVVDPDDAEDAPEQQLVCEQVVLLVVLVVLLPDDHYAEYHHANNLYACNSVVSVVCQCPQPDPPDPRDHHRPRHNYYHHHNNPRYD

Sequence (104 aa):
MQRHNSAWADSLRYRKPELDRSGGLRRITLNHNRKLGDEGALFLVDMLWDDLWLKALDLQSCDLTDRSAKAFLSLLTGTHSGSPARPGNQTLIVLDLRRNSNIS